Protein AF-A0A8J7ZV24-F1 (afdb_monomer_lite)

Radius of gyration: 22.58 Å; chains: 1; bounding box: 43×28×58 Å

Structure (mmCIF, N/CA/C/O backbone):
data_AF-A0A8J7ZV24-F1
#
_entry.id   AF-A0A8J7ZV24-F1
#
loop_
_atom_site.group_PDB
_atom_site.id
_atom_site.type_symbol
_atom_site.label_atom_id
_atom_site.label_alt_id
_atom_site.label_comp_id
_atom_site.label_asym_id
_atom_site.label_entity_id
_atom_site.label_seq_id
_atom_site.pdbx_PDB_ins_code
_atom_site.Cartn_x
_atom_site.Cartn_y
_atom_site.Cartn_z
_atom_site.occupancy
_atom_site.B_iso_or_equiv
_atom_site.auth_seq_id
_atom_site.auth_comp_id
_atom_site.auth_asym_id
_atom_site.auth_atom_id
_atom_site.pdbx_PDB_model_num
ATOM 1 N N . MET A 1 1 ? -15.971 6.856 2.924 1.00 37.75 1 MET A N 1
ATOM 2 C CA . MET A 1 1 ? -17.255 6.297 3.394 1.00 37.75 1 MET A CA 1
ATOM 3 C C . MET A 1 1 ? -16.961 5.715 4.763 1.00 37.75 1 MET A C 1
ATOM 5 O O . MET A 1 1 ? -16.342 4.669 4.807 1.00 37.75 1 MET A O 1
ATOM 9 N N . THR A 1 2 ? -17.272 6.394 5.866 1.00 51.94 2 THR A N 1
ATOM 10 C CA . THR A 1 2 ? -17.032 5.830 7.206 1.00 51.94 2 THR A CA 1
ATOM 11 C C . THR A 1 2 ? -18.196 4.909 7.559 1.00 51.94 2 THR A C 1
ATOM 13 O O . THR A 1 2 ? -19.187 5.325 8.154 1.00 51.94 2 THR A O 1
ATOM 16 N N . GLY A 1 3 ? -18.118 3.676 7.052 1.00 70.00 3 GLY A N 1
ATOM 17 C CA . GLY A 1 3 ? -19.000 2.587 7.458 1.00 70.00 3 GLY A CA 1
ATOM 18 C C . GLY A 1 3 ? -18.742 2.187 8.910 1.00 70.00 3 GLY A C 1
ATOM 19 O O . GLY A 1 3 ? -17.771 2.631 9.525 1.00 70.00 3 GLY A O 1
ATOM 20 N N . ASP A 1 4 ? -19.628 1.361 9.463 1.00 86.19 4 ASP A N 1
ATOM 21 C CA . ASP A 1 4 ? -19.360 0.699 10.738 1.00 86.19 4 ASP A CA 1
ATOM 22 C C . ASP A 1 4 ? -17.984 0.007 10.700 1.00 86.19 4 ASP A C 1
ATOM 24 O O . ASP A 1 4 ? -17.651 -0.577 9.666 1.00 86.19 4 ASP A O 1
ATOM 28 N N . PRO A 1 5 ? -17.203 0.042 11.799 1.00 91.12 5 PRO A N 1
ATOM 29 C CA . PRO A 1 5 ? -15.928 -0.661 11.869 1.00 91.12 5 PRO A CA 1
ATOM 30 C C . PRO A 1 5 ? -16.124 -2.132 11.509 1.00 91.12 5 PRO A C 1
ATOM 32 O O . PRO A 1 5 ? -16.974 -2.810 12.096 1.00 91.12 5 PRO A O 1
ATOM 35 N N . ALA A 1 6 ? -15.316 -2.626 10.580 1.00 92.62 6 ALA A N 1
ATOM 36 C CA . ALA A 1 6 ? -15.288 -4.018 10.176 1.00 92.62 6 ALA A CA 1
ATOM 37 C C . ALA A 1 6 ? -13.923 -4.643 10.503 1.00 92.62 6 ALA A C 1
ATOM 39 O O . ALA A 1 6 ? -12.889 -3.977 10.423 1.00 92.62 6 ALA A O 1
ATOM 40 N N . PRO A 1 7 ? -13.874 -5.938 10.872 1.00 93.50 7 PRO A N 1
ATOM 41 C CA . PRO A 1 7 ? -12.610 -6.658 10.953 1.00 93.50 7 PRO A CA 1
ATOM 42 C C . PRO A 1 7 ? -11.810 -6.503 9.656 1.00 93.50 7 PRO A C 1
ATOM 44 O O . PRO A 1 7 ? -12.377 -6.625 8.574 1.00 93.50 7 PRO A O 1
ATOM 47 N N . TYR A 1 8 ? -10.497 -6.311 9.788 1.00 91.56 8 TYR A N 1
ATOM 48 C CA . TYR A 1 8 ? -9.549 -5.983 8.712 1.00 91.56 8 TYR A CA 1
ATOM 49 C C . TYR A 1 8 ? -9.541 -4.538 8.200 1.00 91.56 8 TYR A C 1
ATOM 51 O O . TYR A 1 8 ? -8.663 -4.230 7.392 1.00 91.56 8 TYR A O 1
ATOM 59 N N . ASP A 1 9 ? -10.385 -3.639 8.706 1.00 93.31 9 ASP A N 1
ATOM 60 C CA . ASP A 1 9 ? -10.204 -2.205 8.456 1.00 93.31 9 ASP A CA 1
ATOM 61 C C . ASP A 1 9 ? -8.878 -1.723 9.052 1.00 93.31 9 ASP A C 1
ATOM 63 O O . ASP A 1 9 ? -8.426 -2.226 10.090 1.00 93.31 9 ASP A O 1
ATOM 67 N N . HIS A 1 10 ? -8.254 -0.748 8.391 1.00 93.50 10 HIS A N 1
ATOM 68 C CA . HIS A 1 10 ? -6.987 -0.168 8.815 1.00 93.50 10 HIS A CA 1
ATOM 69 C C . HIS A 1 10 ? -7.149 1.320 9.101 1.00 93.50 10 HIS A C 1
ATOM 71 O O . HIS A 1 10 ? -7.763 2.061 8.335 1.00 93.50 10 HIS A O 1
ATOM 77 N N . VAL A 1 11 ? -6.573 1.755 10.216 1.00 93.44 11 VAL A N 1
ATOM 78 C CA . VAL A 1 11 ? -6.599 3.149 10.656 1.00 93.44 11 VAL A CA 1
ATOM 79 C C . VAL A 1 11 ? -5.221 3.598 11.111 1.00 93.44 11 VAL A C 1
ATOM 81 O O . VAL A 1 11 ? -4.398 2.796 11.565 1.00 93.44 11 VAL A O 1
ATOM 84 N N . TRP A 1 12 ? -4.966 4.892 10.981 1.00 92.94 12 TRP A N 1
ATOM 85 C CA . TRP A 1 12 ? -3.744 5.534 11.428 1.00 92.94 12 TRP A CA 1
ATOM 86 C C . TRP A 1 12 ? -3.990 6.254 12.748 1.00 92.94 12 TRP A C 1
ATOM 88 O O . TRP A 1 12 ? -4.974 6.976 12.892 1.00 92.94 12 TRP A O 1
ATOM 98 N N . ALA A 1 13 ? -3.078 6.100 13.703 1.00 92.19 13 ALA A N 1
ATOM 99 C CA . ALA A 1 13 ? -3.073 6.916 14.907 1.00 92.19 13 ALA A CA 1
ATOM 100 C C . ALA A 1 13 ? -1.939 7.941 14.834 1.00 92.19 13 ALA A C 1
ATOM 102 O O . ALA A 1 13 ? -0.771 7.579 14.689 1.00 92.19 13 ALA A O 1
ATOM 103 N N . THR A 1 14 ? -2.303 9.215 14.966 1.00 81.38 14 THR A N 1
ATOM 104 C CA . THR A 1 14 ? -1.408 10.299 15.378 1.00 81.38 14 THR A CA 1
ATOM 105 C C . THR A 1 14 ? -1.962 10.841 16.685 1.00 81.38 14 THR A C 1
ATOM 107 O O . THR A 1 14 ? -3.010 11.485 16.660 1.00 81.38 14 THR A O 1
ATOM 110 N N . ASP A 1 15 ? -1.299 10.568 17.806 1.00 67.38 15 ASP A N 1
ATOM 111 C CA . ASP A 1 15 ? -1.640 11.189 19.098 1.00 67.38 15 ASP A CA 1
ATOM 112 C C . ASP A 1 15 ? -3.041 10.836 19.661 1.00 67.38 15 ASP A C 1
ATOM 114 O O . ASP A 1 15 ? -3.733 11.645 20.281 1.00 67.38 15 ASP A O 1
ATOM 118 N N . ALA A 1 16 ? -3.479 9.594 19.447 1.00 61.62 16 ALA A N 1
ATOM 119 C CA . ALA A 1 16 ? -4.570 9.008 20.226 1.00 61.62 16 ALA A CA 1
ATOM 120 C C . ALA A 1 16 ? -4.004 8.438 21.542 1.00 61.62 16 ALA A C 1
ATOM 122 O O . ALA A 1 16 ? -2.794 8.406 21.747 1.00 61.62 16 ALA A O 1
ATOM 123 N N . ALA A 1 17 ? -4.842 7.910 22.437 1.00 78.12 17 ALA A N 1
ATOM 124 C CA . ALA A 1 17 ? -4.419 7.193 23.655 1.00 78.12 17 ALA A CA 1
ATOM 125 C C . ALA A 1 17 ? -3.505 5.954 23.409 1.00 78.12 17 ALA A C 1
ATOM 127 O O . ALA A 1 17 ? -3.268 5.154 24.316 1.00 78.12 17 ALA A O 1
ATOM 128 N N . ILE A 1 18 ? -3.014 5.776 22.179 1.00 87.06 18 ILE A N 1
ATOM 129 C CA . ILE A 1 18 ? -2.208 4.680 21.660 1.00 87.06 18 ILE A CA 1
ATOM 130 C C . ILE A 1 18 ? -1.029 5.252 20.845 1.00 87.06 18 ILE A C 1
ATOM 132 O O . ILE A 1 18 ? -1.166 6.318 20.248 1.00 87.06 18 ILE A O 1
ATOM 136 N N . PRO A 1 19 ? 0.127 4.565 20.791 1.00 90.62 19 PRO A N 1
ATOM 137 C CA . PRO A 1 19 ? 1.304 5.051 20.068 1.00 90.62 19 PRO A CA 1
ATOM 138 C C . PRO A 1 19 ? 1.058 5.293 18.576 1.00 90.62 19 PRO A C 1
ATOM 140 O O . PRO A 1 19 ? 0.249 4.602 17.958 1.00 90.62 19 PRO A O 1
ATOM 143 N N . ASP A 1 20 ? 1.855 6.166 17.971 1.00 92.12 20 ASP A N 1
ATOM 144 C CA . ASP A 1 20 ? 1.779 6.415 16.533 1.00 92.12 20 ASP A CA 1
ATOM 145 C C . ASP A 1 20 ? 2.032 5.146 15.694 1.00 92.12 20 ASP A C 1
ATOM 147 O O . ASP A 1 20 ? 2.929 4.326 15.978 1.00 92.12 20 ASP A O 1
ATOM 151 N N . GLY A 1 21 ? 1.232 5.004 14.635 1.00 92.94 21 GLY A N 1
ATOM 152 C CA . GLY A 1 21 ? 1.369 3.947 13.636 1.00 92.94 21 GLY A CA 1
ATOM 153 C C . GLY A 1 21 ? 0.051 3.465 13.031 1.00 92.94 21 GLY A C 1
ATOM 154 O O . GLY A 1 21 ? -1.014 4.047 13.249 1.00 92.94 21 GLY A O 1
ATOM 155 N N . THR A 1 22 ? 0.140 2.367 12.277 1.00 93.88 22 THR A N 1
ATOM 156 C CA . THR A 1 22 ? -1.003 1.717 11.617 1.00 93.88 22 THR A CA 1
ATOM 157 C C . THR A 1 22 ? -1.587 0.614 12.487 1.00 93.88 22 THR A C 1
ATOM 159 O O . THR A 1 22 ? -0.861 -0.233 13.025 1.00 93.88 22 THR A O 1
ATOM 162 N N . TYR A 1 23 ? -2.912 0.570 12.551 1.00 94.00 23 TYR A N 1
ATOM 163 C CA . TYR A 1 23 ? -3.678 -0.396 13.319 1.00 94.00 23 TYR A CA 1
ATOM 164 C C . TYR A 1 23 ? -4.699 -1.109 12.445 1.00 94.00 23 TYR A C 1
ATOM 166 O O . TYR A 1 23 ? -5.268 -0.504 11.544 1.00 94.00 23 TYR A O 1
ATOM 174 N N . ARG A 1 24 ? -4.952 -2.384 12.743 1.00 95.06 24 ARG A N 1
ATOM 175 C CA . ARG A 1 24 ? -5.978 -3.203 12.095 1.00 95.06 24 ARG A CA 1
ATOM 176 C C . ARG A 1 24 ? -7.085 -3.552 13.078 1.00 95.06 24 ARG A C 1
ATOM 178 O O . ARG A 1 24 ? -6.789 -4.023 14.176 1.00 95.06 24 ARG A O 1
ATOM 185 N N . VAL A 1 25 ? -8.341 -3.418 12.669 1.00 95.44 25 VAL A N 1
ATOM 186 C CA . VAL A 1 25 ? -9.492 -3.883 13.451 1.00 95.44 25 VAL A CA 1
ATOM 187 C C . VAL A 1 25 ? -9.486 -5.410 13.528 1.00 95.44 25 VAL A C 1
ATOM 189 O O . VAL A 1 25 ? -9.447 -6.106 12.511 1.00 95.44 25 VAL A O 1
ATOM 192 N N . VAL A 1 26 ? -9.528 -5.942 14.748 1.00 95.75 26 VAL A N 1
ATOM 193 C CA . VAL A 1 26 ? -9.574 -7.388 15.033 1.00 95.75 26 VAL A CA 1
ATOM 194 C C . VAL A 1 26 ? -10.816 -7.809 15.822 1.00 95.75 26 VAL A C 1
ATOM 196 O O . VAL A 1 26 ? -11.064 -9.003 15.953 1.00 95.75 26 VAL A O 1
ATOM 199 N N . GLY A 1 27 ? -11.616 -6.857 16.314 1.00 95.81 27 GLY A N 1
ATOM 200 C CA . GLY A 1 27 ? -12.862 -7.125 17.036 1.00 95.81 27 GLY A CA 1
ATOM 201 C C . GLY A 1 27 ? -13.738 -5.878 17.167 1.00 95.81 27 GLY A C 1
ATOM 202 O O . GLY A 1 27 ? -13.217 -4.763 17.175 1.00 95.81 27 GLY A O 1
ATOM 203 N N . VAL A 1 28 ? -15.062 -6.073 17.236 1.00 95.69 28 VAL A N 1
ATOM 204 C CA . VAL A 1 28 ? -16.071 -4.985 17.247 1.00 95.69 28 VAL A CA 1
ATOM 205 C C . VAL A 1 28 ? -17.208 -5.180 18.270 1.00 95.69 28 VAL A C 1
ATOM 207 O O . VAL A 1 28 ? -18.198 -4.442 18.238 1.00 95.69 28 VAL A O 1
ATOM 210 N N . GLU A 1 29 ? -17.095 -6.188 19.144 1.00 89.06 29 GLU A N 1
ATOM 211 C CA . GLU A 1 29 ? -18.149 -6.591 20.091 1.00 89.06 29 GLU A CA 1
ATOM 212 C C . GLU A 1 29 ? -18.269 -5.610 21.272 1.00 89.06 29 GLU A C 1
ATOM 214 O O . GLU A 1 29 ? -19.298 -4.953 21.415 1.00 89.06 29 GLU A O 1
ATOM 219 N N . ASP A 1 30 ? -17.196 -5.422 22.047 1.00 85.94 30 ASP A N 1
ATOM 220 C CA . ASP A 1 30 ? -17.151 -4.551 23.236 1.00 85.94 30 ASP A CA 1
ATOM 221 C C . ASP A 1 30 ? -16.336 -3.269 22.974 1.00 85.94 30 ASP A C 1
ATOM 223 O O . ASP A 1 30 ? -15.365 -2.949 23.663 1.00 85.94 30 ASP A O 1
ATOM 227 N N . GLY A 1 31 ? -16.711 -2.544 21.918 1.00 91.31 31 GLY A N 1
ATOM 228 C CA . GLY A 1 31 ? -15.909 -1.454 21.350 1.00 91.31 31 GLY A CA 1
ATOM 229 C C . GLY A 1 31 ? -15.085 -1.926 20.153 1.00 91.31 31 GLY A C 1
ATOM 230 O O . GLY A 1 31 ? -15.344 -2.993 19.606 1.00 91.31 31 GLY A O 1
ATOM 231 N N . VAL A 1 32 ? -14.124 -1.118 19.703 1.00 95.19 32 VAL A N 1
ATOM 232 C CA . VAL A 1 32 ? -13.272 -1.456 18.553 1.00 95.19 32 VAL A CA 1
ATOM 233 C C . VAL A 1 32 ? -11.897 -1.868 19.054 1.00 95.19 32 VAL A C 1
ATOM 235 O O . VAL A 1 32 ? -11.158 -1.051 19.604 1.00 95.19 32 VAL A O 1
ATOM 238 N N . THR A 1 33 ? -11.547 -3.139 18.863 1.00 96.00 33 THR A N 1
ATOM 239 C CA . THR A 1 33 ? -10.226 -3.668 19.205 1.00 96.00 33 THR A CA 1
ATOM 240 C C . THR A 1 33 ? -9.297 -3.559 18.006 1.00 96.00 33 THR A C 1
ATOM 242 O O . THR A 1 33 ? -9.569 -4.085 16.927 1.00 96.00 33 THR A O 1
ATOM 245 N N . LEU A 1 34 ? -8.170 -2.897 18.228 1.00 94.88 34 LEU A N 1
ATOM 246 C CA . LEU A 1 34 ? -7.147 -2.567 17.256 1.00 94.88 34 LEU A CA 1
ATOM 247 C C . LEU A 1 34 ? -5.863 -3.331 17.566 1.00 94.88 34 LEU A C 1
ATOM 249 O O . LEU A 1 34 ? -5.362 -3.265 18.683 1.00 94.88 34 LEU A O 1
ATOM 253 N N . LEU A 1 35 ? -5.302 -4.014 16.573 1.00 95.00 35 LEU A N 1
ATOM 254 C CA . LEU A 1 35 ? -3.967 -4.607 16.613 1.00 95.00 35 LEU A CA 1
ATOM 255 C C . LEU A 1 35 ? -2.978 -3.667 15.929 1.00 95.00 35 LEU A C 1
ATOM 257 O O . LEU A 1 35 ? -3.206 -3.272 14.787 1.00 95.00 35 LEU A O 1
ATOM 261 N N . ARG A 1 36 ? -1.855 -3.361 16.578 1.00 93.88 36 ARG A N 1
ATOM 262 C CA . ARG A 1 36 ? -0.777 -2.595 15.948 1.00 93.88 36 ARG A CA 1
ATOM 263 C C . ARG A 1 36 ? -0.085 -3.434 14.876 1.00 93.88 36 ARG A C 1
ATOM 265 O O . ARG A 1 36 ? 0.405 -4.527 15.155 1.00 93.88 36 ARG A O 1
ATOM 272 N N . VAL A 1 37 ? -0.040 -2.914 13.653 1.00 94.12 37 VAL A N 1
ATOM 273 C CA . VAL A 1 37 ? 0.536 -3.600 12.483 1.00 94.12 37 VAL A CA 1
ATOM 274 C C . VAL A 1 37 ? 1.619 -2.783 11.786 1.00 94.12 37 VAL A C 1
ATOM 276 O O . VAL A 1 37 ? 2.450 -3.370 11.096 1.00 94.12 37 VAL A O 1
ATOM 279 N N . GLY A 1 38 ? 1.667 -1.465 12.001 1.00 92.00 38 GLY A N 1
ATOM 280 C CA . GLY A 1 38 ? 2.708 -0.575 11.486 1.00 92.00 38 GLY A CA 1
ATOM 281 C C . GLY A 1 38 ? 3.253 0.372 12.557 1.00 92.00 38 GLY A C 1
ATOM 282 O O . GLY A 1 38 ? 2.535 0.748 13.483 1.00 92.00 38 GLY A O 1
ATOM 283 N N . ASP A 1 39 ? 4.525 0.751 12.453 1.00 90.31 39 ASP A N 1
ATOM 284 C CA . ASP A 1 39 ? 5.110 1.833 13.245 1.00 90.31 39 ASP A CA 1
ATOM 285 C C . ASP A 1 39 ? 4.793 3.224 12.673 1.00 90.31 39 ASP A C 1
ATOM 287 O O . ASP A 1 39 ? 4.113 3.356 11.659 1.00 90.31 39 ASP A O 1
ATOM 291 N N . ALA A 1 40 ? 5.298 4.273 13.326 1.00 89.81 40 ALA A N 1
ATOM 292 C CA . ALA A 1 40 ? 5.108 5.663 12.909 1.00 89.81 40 ALA A CA 1
ATOM 293 C C . ALA A 1 40 ? 5.702 5.989 11.523 1.00 89.81 40 AL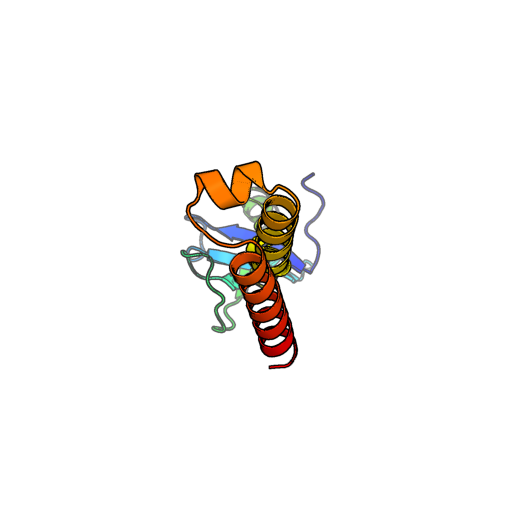A A C 1
ATOM 295 O O . ALA A 1 40 ? 5.373 7.018 10.943 1.00 89.81 40 ALA A O 1
ATOM 296 N N . SER A 1 41 ? 6.573 5.133 10.979 1.00 85.38 41 SER A N 1
ATOM 297 C CA . SER A 1 41 ? 7.090 5.250 9.608 1.00 85.38 41 SER A CA 1
ATOM 298 C C . SER A 1 41 ? 6.266 4.438 8.599 1.00 85.38 41 SER A C 1
ATOM 300 O O . SER A 1 41 ? 6.655 4.342 7.438 1.00 85.38 41 SER A O 1
ATOM 302 N N . GLY A 1 42 ? 5.164 3.813 9.031 1.00 81.00 42 GLY A N 1
ATOM 303 C CA . GLY A 1 42 ? 4.353 2.911 8.213 1.00 81.00 42 GLY A CA 1
ATOM 304 C C . GLY A 1 42 ? 5.002 1.544 7.985 1.00 81.00 42 GLY A C 1
ATOM 305 O O . GLY A 1 42 ? 4.532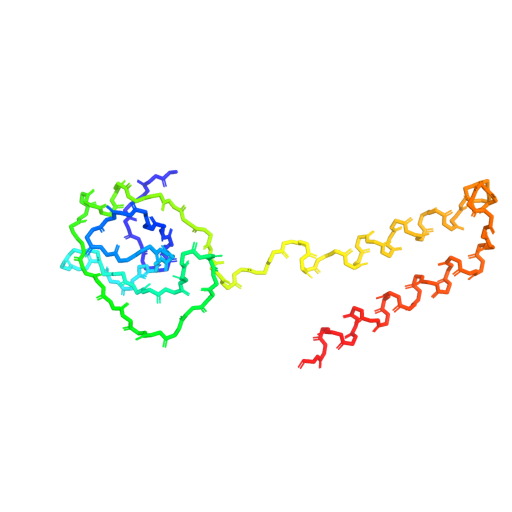 0.763 7.160 1.00 81.00 42 GLY A O 1
ATOM 306 N N . LYS A 1 43 ? 6.092 1.221 8.694 1.00 83.06 43 LYS A N 1
ATOM 307 C CA . LYS A 1 43 ? 6.774 -0.065 8.539 1.00 83.06 43 LYS A CA 1
ATOM 308 C C . LYS A 1 43 ? 6.093 -1.126 9.392 1.00 83.06 43 LYS A C 1
ATOM 310 O O . LYS A 1 43 ? 5.775 -0.887 10.553 1.00 83.06 43 LYS A O 1
ATOM 315 N N . ARG A 1 44 ? 5.938 -2.330 8.835 1.00 88.50 44 ARG A N 1
ATOM 316 C CA . ARG A 1 44 ? 5.342 -3.479 9.526 1.00 88.50 44 ARG A CA 1
ATOM 317 C C . ARG A 1 44 ? 6.016 -3.768 10.873 1.00 88.50 44 ARG A C 1
ATOM 319 O O . ARG A 1 44 ? 7.245 -3.843 10.957 1.00 88.50 44 ARG A O 1
ATOM 326 N N . VAL A 1 45 ? 5.199 -4.007 11.899 1.00 89.12 45 VAL A N 1
ATOM 327 C CA . VAL A 1 45 ? 5.631 -4.434 13.238 1.00 89.12 45 VAL A CA 1
ATOM 328 C C . VAL A 1 45 ? 4.899 -5.694 13.696 1.00 89.12 45 VAL A C 1
ATOM 330 O O . VAL A 1 45 ? 3.768 -5.963 13.303 1.00 89.12 45 VAL A O 1
ATOM 333 N N . HIS A 1 46 ? 5.568 -6.470 14.548 1.00 88.19 46 HIS A N 1
ATOM 334 C CA . HIS A 1 46 ? 5.088 -7.745 15.086 1.00 88.19 46 HIS A CA 1
ATOM 335 C C . HIS A 1 46 ? 5.149 -7.761 16.617 1.00 88.19 46 HIS A C 1
ATOM 337 O O . HIS A 1 46 ? 5.679 -8.692 17.215 1.00 88.19 46 HIS A O 1
ATOM 343 N N . ASP A 1 47 ? 4.671 -6.701 17.267 1.00 89.06 47 ASP A N 1
ATOM 344 C CA . ASP A 1 47 ? 4.715 -6.596 18.732 1.00 89.06 47 ASP A CA 1
ATOM 345 C C . ASP A 1 47 ? 3.481 -7.198 19.428 1.00 89.06 47 ASP A C 1
ATOM 347 O O . ASP A 1 47 ? 3.495 -7.380 20.644 1.00 89.06 47 ASP A O 1
ATOM 351 N N . GLY A 1 48 ? 2.432 -7.529 18.665 1.00 90.62 48 GLY A N 1
ATOM 352 C CA . GLY A 1 48 ? 1.210 -8.150 19.177 1.00 90.62 48 GLY A CA 1
ATOM 353 C C . GLY A 1 48 ? 0.375 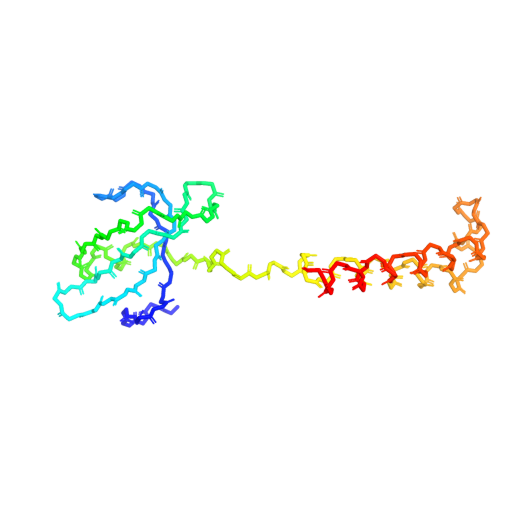-7.237 20.077 1.00 90.62 48 GLY A C 1
ATOM 354 O O . GLY A 1 48 ? -0.494 -7.729 20.795 1.00 90.62 48 GLY A O 1
ATOM 355 N N . ARG A 1 49 ? 0.634 -5.924 20.085 1.00 93.06 49 ARG A N 1
ATOM 356 C CA . ARG A 1 49 ? -0.069 -4.996 20.974 1.00 93.06 49 ARG A CA 1
ATOM 357 C C . ARG A 1 49 ? -1.479 -4.729 20.475 1.00 93.06 49 ARG A C 1
ATOM 359 O O . ARG A 1 49 ? -1.669 -4.335 19.324 1.00 93.06 49 ARG A O 1
ATOM 366 N N . VAL A 1 50 ? -2.445 -4.900 21.372 1.00 94.94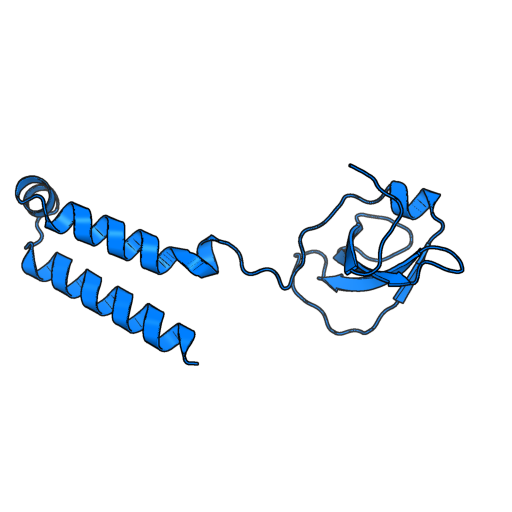 50 VAL A N 1
ATOM 367 C CA . VAL A 1 50 ? -3.854 -4.602 21.122 1.00 94.94 50 VAL A CA 1
ATOM 368 C C . VAL A 1 50 ? -4.341 -3.466 22.008 1.00 94.94 50 VAL A C 1
ATOM 370 O O . VAL A 1 50 ? -3.920 -3.339 23.157 1.00 94.94 50 VAL A O 1
ATOM 373 N N . PHE A 1 51 ? -5.242 -2.657 21.470 1.00 94.06 51 PHE A N 1
ATOM 374 C CA . PHE A 1 51 ? -5.870 -1.537 22.155 1.00 94.06 51 PHE A CA 1
ATOM 375 C C . PHE A 1 51 ? -7.366 -1.566 21.877 1.00 94.06 51 PHE A C 1
ATOM 377 O O . PHE A 1 51 ? -7.772 -1.869 20.760 1.00 94.06 51 PHE A O 1
ATOM 384 N N . THR A 1 52 ? -8.186 -1.243 22.870 1.00 94.44 52 THR A N 1
ATOM 385 C CA . THR A 1 52 ? -9.638 -1.152 22.691 1.00 94.44 52 THR A CA 1
ATOM 386 C C . THR A 1 52 ? -10.053 0.300 22.823 1.00 94.44 52 THR A C 1
ATOM 388 O O . THR A 1 52 ? -9.741 0.938 23.826 1.00 94.44 52 THR A O 1
ATOM 391 N N . LEU A 1 53 ? -10.744 0.803 21.807 1.00 92.69 53 LEU A N 1
ATOM 392 C CA . LEU A 1 53 ? -11.276 2.157 21.756 1.00 92.69 53 LEU A CA 1
ATOM 393 C C . LEU A 1 53 ? -12.802 2.127 21.743 1.00 92.69 53 LEU A C 1
ATOM 395 O O . LEU A 1 53 ? -13.431 1.166 21.286 1.00 92.69 53 LEU A O 1
ATOM 399 N N . SER A 1 54 ? -13.417 3.215 22.194 1.00 93.25 54 SER A N 1
ATOM 400 C CA . SER A 1 54 ? -14.825 3.458 21.905 1.00 93.25 54 SER A CA 1
ATOM 401 C C . SER A 1 54 ? -15.037 3.661 20.398 1.00 93.25 54 SER A C 1
ATOM 403 O O . SER A 1 54 ? -14.136 4.061 19.658 1.00 93.25 54 SER A O 1
ATOM 405 N N . ARG A 1 55 ? -16.268 3.438 19.923 1.00 91.31 55 ARG A N 1
ATOM 406 C CA . ARG A 1 55 ? -16.627 3.700 18.516 1.00 91.31 55 ARG A CA 1
ATOM 407 C C . ARG A 1 55 ? -16.424 5.166 18.120 1.00 91.31 55 ARG A C 1
ATOM 409 O O . ARG A 1 55 ? -16.100 5.439 16.971 1.00 91.31 55 ARG A O 1
ATOM 416 N N . ALA A 1 56 ? -16.594 6.093 19.065 1.00 90.75 56 ALA A N 1
ATOM 417 C CA . ALA A 1 56 ? -16.384 7.520 18.834 1.00 90.75 56 ALA A CA 1
ATOM 418 C C . ALA A 1 56 ? -14.899 7.857 18.632 1.00 90.75 56 ALA A C 1
ATOM 420 O O . ALA A 1 56 ? -14.567 8.607 17.720 1.00 90.75 56 ALA A O 1
ATOM 421 N N . GLU A 1 57 ? -14.010 7.271 19.440 1.00 91.75 57 GLU A N 1
ATOM 422 C CA . GLU A 1 57 ? -12.560 7.427 19.276 1.00 91.75 57 GLU A CA 1
ATOM 423 C C . GLU A 1 57 ? -12.075 6.796 17.968 1.00 91.75 57 GLU A C 1
ATOM 425 O O . GLU A 1 57 ? -11.305 7.422 17.248 1.00 91.75 57 GLU A O 1
ATOM 430 N N . TYR A 1 58 ? -12.572 5.604 17.616 1.00 92.12 58 TYR A N 1
ATOM 431 C CA . TYR A 1 58 ? -12.260 4.969 16.332 1.00 92.12 58 TYR A CA 1
ATOM 432 C C . TYR A 1 58 ? -12.679 5.835 15.140 1.00 92.12 58 TYR A C 1
ATOM 434 O O . TYR A 1 58 ? -11.899 6.023 14.215 1.00 92.12 58 TYR A O 1
ATOM 442 N N . ALA A 1 59 ? -13.888 6.402 15.174 1.00 91.25 59 ALA A N 1
ATOM 443 C CA . ALA A 1 59 ? -14.401 7.234 14.086 1.00 91.25 59 ALA A CA 1
ATOM 444 C C . ALA A 1 59 ? -13.598 8.531 13.870 1.00 91.25 59 ALA A C 1
ATOM 446 O O . ALA A 1 59 ? -13.727 9.155 12.817 1.00 91.25 59 ALA A O 1
ATOM 447 N N . ALA A 1 60 ? -12.791 8.945 14.852 1.00 90.94 60 ALA A N 1
ATOM 448 C CA . ALA A 1 60 ? -11.883 10.081 14.731 1.00 90.94 60 ALA A CA 1
ATOM 449 C C . ALA A 1 60 ? -10.534 9.712 14.089 1.00 90.94 60 ALA A C 1
ATOM 451 O O . ALA A 1 60 ? -9.778 10.614 13.724 1.00 90.94 60 ALA A O 1
ATOM 452 N N . LEU A 1 61 ? -10.218 8.419 13.953 1.00 91.31 61 LEU A N 1
ATOM 453 C CA . LEU A 1 61 ? -8.971 7.975 13.344 1.00 91.31 61 LEU A CA 1
ATOM 454 C C . LEU A 1 61 ? -9.068 8.030 11.812 1.00 91.31 61 LEU A C 1
ATOM 456 O O . LEU A 1 61 ? -10.047 7.548 11.236 1.00 91.31 61 LEU A O 1
ATOM 460 N N . PRO A 1 62 ? -8.051 8.584 11.130 1.00 91.50 62 PRO A N 1
ATOM 461 C CA . PRO A 1 62 ? -7.932 8.479 9.683 1.00 91.50 62 PRO A CA 1
ATOM 462 C C . PRO A 1 62 ? -7.853 7.020 9.221 1.00 91.50 62 PRO A C 1
ATOM 464 O O . PRO A 1 62 ? -7.199 6.196 9.859 1.00 91.50 62 PRO A O 1
ATOM 467 N N . GLU A 1 63 ? -8.462 6.721 8.076 1.00 91.12 63 GLU A N 1
ATOM 468 C CA . GLU A 1 63 ? -8.253 5.458 7.362 1.00 91.12 63 GLU A CA 1
ATOM 469 C C . GLU A 1 63 ? -6.784 5.344 6.924 1.00 91.12 63 GLU A C 1
ATOM 471 O O . GLU A 1 63 ? -6.144 6.347 6.594 1.00 91.12 63 GLU A O 1
ATOM 476 N N . ALA A 1 64 ? -6.240 4.130 6.955 1.00 89.81 64 ALA A N 1
ATOM 477 C CA . ALA A 1 64 ? -4.861 3.852 6.578 1.00 89.81 64 ALA A CA 1
ATOM 478 C C . ALA A 1 64 ? -4.786 2.743 5.535 1.00 89.81 64 ALA A C 1
ATOM 480 O O . ALA A 1 64 ? -5.586 1.812 5.550 1.00 89.81 64 ALA A O 1
ATOM 481 N N . ASP A 1 65 ? -3.763 2.804 4.688 1.00 84.00 65 ASP A N 1
ATOM 482 C CA . ASP A 1 65 ? -3.447 1.706 3.782 1.00 84.00 65 ASP A CA 1
ATOM 483 C C . ASP A 1 65 ? -2.985 0.472 4.571 1.00 84.00 65 ASP A C 1
ATOM 485 O O . ASP A 1 65 ? -2.362 0.566 5.639 1.00 84.00 65 ASP A O 1
ATOM 489 N N . ASN A 1 66 ? -3.254 -0.711 4.021 1.00 80.88 66 ASN A N 1
ATOM 490 C CA . ASN A 1 66 ? -2.747 -1.951 4.585 1.00 80.88 66 ASN A CA 1
ATOM 491 C C . ASN A 1 66 ? -1.212 -1.994 4.422 1.00 80.88 66 ASN A C 1
ATOM 493 O O . ASN A 1 66 ? -0.724 -1.956 3.293 1.00 80.88 66 ASN A O 1
ATOM 497 N N . PRO A 1 67 ? -0.417 -2.152 5.497 1.00 73.25 67 PRO A N 1
ATOM 498 C CA . PRO A 1 67 ? 1.040 -2.236 5.376 1.00 73.25 67 PRO A CA 1
ATOM 499 C C . PRO A 1 67 ? 1.519 -3.484 4.611 1.00 73.25 67 PRO A C 1
ATOM 501 O O . PRO A 1 67 ? 2.680 -3.541 4.201 1.00 73.25 67 PRO A O 1
ATOM 504 N N . ASP A 1 68 ? 0.646 -4.480 4.417 1.00 71.25 68 ASP A N 1
ATOM 505 C CA . ASP A 1 68 ? 0.904 -5.658 3.583 1.00 71.25 68 ASP A CA 1
ATOM 506 C C . ASP A 1 68 ? 0.513 -5.465 2.115 1.00 71.25 68 ASP A C 1
ATOM 508 O O . ASP A 1 68 ? 0.865 -6.307 1.282 1.00 71.25 68 ASP A O 1
ATOM 512 N N . GLU A 1 69 ? -0.191 -4.385 1.765 1.00 77.62 69 GLU A N 1
ATOM 513 C CA . GLU A 1 69 ? -0.460 -4.104 0.362 1.00 77.62 69 GLU A CA 1
ATOM 514 C C . GLU A 1 69 ? 0.843 -3.799 -0.371 1.00 77.62 69 GLU A C 1
ATOM 516 O O . GLU A 1 69 ? 1.679 -2.977 0.014 1.00 77.62 69 GLU A O 1
ATOM 521 N N . GLU A 1 70 ? 1.041 -4.519 -1.466 1.00 74.94 70 GLU A N 1
ATOM 522 C CA . GLU A 1 70 ? 2.144 -4.243 -2.354 1.00 74.94 70 GLU A CA 1
ATOM 523 C C . GLU A 1 70 ? 1.888 -2.935 -3.101 1.00 74.94 70 GLU A C 1
ATOM 525 O O . GLU A 1 70 ? 0.922 -2.825 -3.858 1.00 74.94 70 GLU A O 1
ATOM 530 N N . SER A 1 71 ? 2.780 -1.954 -2.932 1.00 78.31 71 SER A N 1
ATOM 531 C CA . SER A 1 71 ? 2.680 -0.710 -3.692 1.00 78.31 71 SER A CA 1
ATOM 532 C C . SER A 1 71 ? 2.723 -0.998 -5.196 1.00 78.31 71 SER A C 1
ATOM 534 O O . SER A 1 71 ? 3.486 -1.845 -5.669 1.00 78.31 71 SER A O 1
ATOM 536 N N . ALA A 1 72 ? 1.929 -0.264 -5.980 1.00 80.94 72 ALA A N 1
ATOM 537 C CA . ALA A 1 72 ? 1.882 -0.444 -7.433 1.00 80.94 72 ALA A CA 1
ATOM 538 C C . ALA A 1 72 ? 3.268 -0.286 -8.086 1.00 80.94 72 ALA A C 1
ATOM 540 O O . ALA A 1 72 ? 3.585 -0.992 -9.042 1.00 80.94 72 ALA A O 1
ATOM 541 N N . LEU A 1 73 ? 4.115 0.591 -7.534 1.00 82.44 73 LEU A N 1
ATOM 542 C CA . LEU A 1 73 ? 5.509 0.748 -7.950 1.00 82.44 73 LEU A CA 1
ATOM 543 C C . LEU A 1 73 ? 6.333 -0.516 -7.702 1.00 82.44 73 LEU A C 1
ATOM 545 O O . LEU A 1 73 ? 7.087 -0.914 -8.585 1.00 82.44 73 LEU A O 1
ATOM 549 N N . ARG A 1 74 ? 6.181 -1.166 -6.541 1.00 80.25 74 ARG A N 1
ATOM 550 C CA . ARG A 1 74 ? 6.878 -2.425 -6.254 1.00 80.25 74 ARG A CA 1
ATOM 551 C C . ARG A 1 74 ? 6.387 -3.547 -7.170 1.00 80.25 74 ARG A C 1
ATOM 553 O O . ARG A 1 74 ? 7.201 -4.290 -7.698 1.00 80.25 74 ARG A O 1
ATOM 560 N N . ARG A 1 75 ? 5.078 -3.602 -7.435 1.00 84.94 75 ARG A N 1
ATOM 561 C CA . ARG A 1 75 ? 4.462 -4.634 -8.284 1.00 84.94 75 ARG A CA 1
ATOM 562 C C . ARG A 1 75 ? 4.776 -4.502 -9.776 1.00 84.94 75 ARG A C 1
ATOM 564 O O . ARG A 1 75 ? 4.879 -5.507 -10.476 1.00 84.94 75 ARG A O 1
ATOM 571 N N . TRP A 1 76 ? 4.833 -3.271 -10.283 1.00 89.19 76 TRP A N 1
ATOM 572 C CA . TRP A 1 76 ? 4.827 -2.997 -11.726 1.00 89.19 76 TRP A CA 1
ATOM 573 C C . TRP A 1 76 ? 5.961 -2.095 -12.209 1.00 89.19 76 TRP A C 1
ATOM 575 O O . TRP A 1 76 ? 6.098 -1.908 -13.416 1.00 89.19 76 TRP A O 1
ATOM 585 N N . GLY A 1 77 ? 6.786 -1.543 -11.317 1.00 91.31 77 GLY A N 1
ATOM 586 C CA . GLY A 1 77 ? 7.806 -0.554 -11.673 1.00 91.31 77 GLY A CA 1
ATOM 587 C C . GLY A 1 77 ? 8.813 -1.067 -12.702 1.00 91.31 77 GLY A C 1
ATOM 588 O O . GLY A 1 77 ? 9.069 -0.389 -13.697 1.00 91.31 77 GLY A O 1
ATOM 589 N N . LEU A 1 78 ? 9.327 -2.289 -12.519 1.00 91.69 78 LEU A N 1
ATOM 590 C CA . LEU A 1 78 ? 10.262 -2.906 -13.467 1.00 91.69 78 LEU A CA 1
ATOM 591 C C . LEU A 1 78 ? 9.612 -3.195 -14.823 1.00 91.69 78 LEU A C 1
ATOM 593 O O . LEU A 1 78 ? 10.213 -2.917 -15.859 1.00 91.69 78 LEU A O 1
ATOM 597 N N . VAL A 1 79 ? 8.371 -3.685 -14.830 1.00 92.31 79 VAL A N 1
ATOM 598 C CA . VAL A 1 79 ? 7.616 -3.946 -16.065 1.00 92.31 79 VAL A CA 1
ATOM 599 C C . VAL A 1 79 ? 7.354 -2.648 -16.833 1.00 92.31 79 VAL A C 1
ATOM 601 O O . VAL A 1 79 ? 7.583 -2.590 -18.040 1.00 92.31 79 VAL A O 1
ATOM 604 N N . ALA A 1 80 ? 6.922 -1.590 -16.142 1.00 93.94 80 ALA A N 1
ATOM 605 C CA . ALA A 1 80 ? 6.684 -0.281 -16.744 1.00 93.94 80 ALA A CA 1
ATOM 606 C C . ALA A 1 80 ? 7.976 0.319 -17.323 1.00 93.94 80 ALA A C 1
ATOM 608 O O . ALA A 1 80 ? 7.970 0.832 -18.443 1.00 93.94 80 ALA A O 1
ATOM 609 N N . LEU A 1 81 ? 9.095 0.194 -16.601 1.00 94.88 81 LEU A N 1
ATOM 610 C CA . LEU A 1 81 ? 10.407 0.621 -17.083 1.00 94.88 81 LEU A CA 1
ATOM 611 C C . LEU A 1 81 ? 10.837 -0.172 -18.323 1.00 94.88 81 LEU A C 1
ATOM 613 O O . LEU A 1 81 ? 11.253 0.424 -19.315 1.00 94.88 81 LEU A O 1
ATOM 617 N N . ALA A 1 82 ? 10.701 -1.500 -18.303 1.00 93.06 82 ALA A N 1
ATOM 618 C CA . ALA A 1 82 ? 11.058 -2.345 -19.439 1.00 93.06 82 ALA A CA 1
ATOM 619 C C . ALA A 1 82 ? 10.211 -2.010 -20.677 1.00 93.06 82 ALA A C 1
ATOM 621 O O . ALA A 1 82 ? 10.750 -1.906 -21.778 1.00 93.06 82 ALA A O 1
ATOM 622 N N . ALA A 1 83 ? 8.909 -1.764 -20.500 1.00 95.56 83 ALA A N 1
ATOM 623 C CA . ALA A 1 83 ? 8.018 -1.332 -21.572 1.00 95.56 83 ALA A CA 1
ATOM 624 C C . ALA A 1 83 ? 8.425 0.033 -22.151 1.00 95.56 83 ALA A C 1
ATOM 626 O O . ALA A 1 83 ? 8.472 0.189 -23.370 1.00 95.56 83 ALA A O 1
ATOM 627 N N . ALA A 1 84 ? 8.777 1.004 -21.303 1.00 95.25 84 ALA A N 1
ATOM 628 C CA . ALA A 1 84 ? 9.247 2.313 -21.753 1.00 95.25 84 ALA A CA 1
ATOM 629 C C . ALA A 1 84 ? 10.546 2.204 -22.572 1.00 95.25 84 ALA A C 1
ATOM 631 O O . ALA A 1 84 ? 10.625 2.748 -23.673 1.00 95.25 84 ALA A O 1
ATOM 632 N N . VAL A 1 85 ? 11.536 1.444 -22.088 1.00 94.00 85 VAL A N 1
ATOM 633 C CA . VAL A 1 85 ? 12.795 1.204 -22.820 1.00 94.00 85 VAL A CA 1
ATOM 634 C C . VAL A 1 85 ? 12.532 0.467 -24.134 1.00 94.00 85 VAL A C 1
ATOM 636 O O . VAL A 1 85 ? 13.119 0.806 -25.163 1.00 94.00 85 VAL A O 1
ATOM 639 N N . PHE A 1 86 ? 11.618 -0.507 -24.133 1.00 93.88 86 PHE A N 1
ATOM 640 C CA . PHE A 1 86 ? 11.228 -1.218 -25.344 1.00 93.88 86 PHE A CA 1
ATOM 641 C C . PHE A 1 86 ? 10.618 -0.271 -26.380 1.00 93.88 86 PHE A C 1
ATOM 643 O O . PHE A 1 86 ? 11.059 -0.289 -27.526 1.00 93.88 86 PHE A O 1
ATOM 650 N N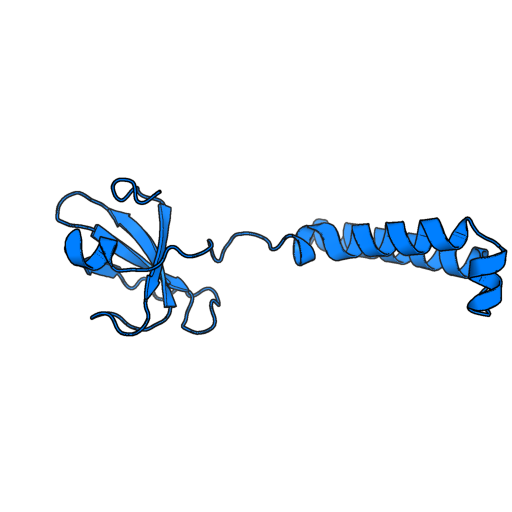 . LEU A 1 87 ? 9.682 0.598 -25.985 1.00 92.75 87 LEU A N 1
ATOM 651 C CA . LEU A 1 87 ? 9.075 1.593 -26.877 1.00 92.75 87 LEU A CA 1
ATOM 652 C C . LEU A 1 87 ? 10.120 2.550 -27.467 1.00 92.75 87 LEU A C 1
ATOM 654 O O . LEU A 1 87 ? 10.095 2.800 -28.671 1.00 92.75 87 LEU A O 1
ATOM 658 N N . VAL A 1 88 ? 11.078 3.020 -26.660 1.00 90.75 88 VAL A N 1
ATOM 659 C CA . VAL A 1 88 ? 12.210 3.830 -27.152 1.00 90.75 88 VAL A CA 1
ATOM 660 C C . VAL A 1 88 ? 13.035 3.044 -28.174 1.00 90.75 88 VAL A C 1
ATOM 662 O O . VAL A 1 88 ? 13.387 3.581 -29.220 1.00 90.75 88 VAL A O 1
ATOM 665 N N . SER A 1 89 ? 13.280 1.752 -27.935 1.00 89.44 89 SER A N 1
ATOM 666 C CA . SER A 1 89 ? 14.043 0.893 -28.853 1.00 89.44 89 SER A CA 1
ATOM 667 C C . SER A 1 89 ? 13.375 0.659 -30.216 1.00 89.44 89 SER A C 1
ATOM 669 O O . SER A 1 89 ? 14.044 0.207 -31.150 1.00 89.44 89 SER A O 1
ATOM 671 N N . LEU A 1 90 ? 12.072 0.942 -30.347 1.00 91.69 90 LEU A N 1
ATOM 672 C CA . LEU A 1 90 ? 11.354 0.870 -31.623 1.00 91.69 90 LEU A CA 1
ATOM 673 C C . LEU A 1 90 ? 11.615 2.096 -32.509 1.00 91.69 90 LEU A C 1
ATOM 675 O O . LEU A 1 90 ? 11.380 2.020 -33.713 1.00 91.69 90 LEU A O 1
ATOM 679 N N . SER A 1 91 ? 12.112 3.198 -31.937 1.00 92.81 91 SER A N 1
ATOM 680 C CA . SER A 1 91 ? 12.425 4.434 -32.654 1.00 92.81 91 SER A CA 1
ATOM 681 C C . SER A 1 91 ? 13.939 4.565 -32.875 1.00 92.81 91 SER A C 1
ATOM 683 O O . SER A 1 91 ? 14.688 4.706 -31.906 1.00 92.81 91 SER A O 1
ATOM 685 N N . PRO A 1 92 ? 14.426 4.511 -34.129 1.00 89.12 92 PRO A N 1
ATOM 686 C CA . PRO A 1 92 ? 15.830 4.774 -34.449 1.00 89.12 92 PRO A CA 1
ATOM 687 C C . PRO A 1 92 ? 16.270 6.167 -33.993 1.00 89.12 92 PRO A C 1
ATOM 689 O O . PRO A 1 92 ? 17.271 6.286 -33.297 1.00 89.12 92 PRO A O 1
ATOM 692 N N . ASP A 1 93 ? 15.455 7.188 -34.270 1.00 92.81 93 ASP A N 1
ATOM 693 C CA . ASP A 1 93 ? 15.760 8.580 -33.926 1.00 92.81 93 ASP A CA 1
ATOM 694 C C . ASP A 1 93 ? 15.924 8.777 -32.414 1.00 92.81 93 ASP A C 1
ATOM 696 O O . ASP A 1 93 ? 16.791 9.522 -31.960 1.00 92.81 93 ASP A O 1
ATOM 700 N N . ALA A 1 94 ? 15.106 8.086 -31.612 1.00 88.12 94 ALA A N 1
ATOM 701 C CA . ALA A 1 94 ? 15.203 8.157 -30.158 1.00 88.12 94 ALA A CA 1
ATOM 702 C C . ALA A 1 94 ? 16.458 7.447 -29.629 1.00 88.12 94 ALA A C 1
ATOM 704 O O . ALA A 1 94 ? 17.090 7.936 -28.695 1.00 88.12 94 ALA A O 1
ATOM 705 N N . ALA A 1 95 ? 16.833 6.310 -30.221 1.00 87.75 95 ALA A N 1
ATOM 706 C CA . ALA A 1 95 ? 18.058 5.600 -29.865 1.00 87.75 95 ALA A CA 1
ATOM 707 C C . ALA A 1 95 ? 19.307 6.436 -30.209 1.00 87.75 95 ALA A C 1
ATOM 709 O O . ALA A 1 95 ? 20.203 6.587 -29.374 1.00 87.75 95 ALA A O 1
ATOM 710 N N . ASP A 1 96 ? 19.311 7.063 -31.387 1.00 90.31 96 ASP A N 1
ATOM 711 C CA . ASP A 1 96 ? 20.394 7.931 -31.851 1.00 90.31 96 ASP A CA 1
ATOM 712 C C . ASP A 1 96 ? 20.509 9.207 -31.008 1.00 90.31 96 ASP A C 1
ATOM 714 O O . ASP A 1 96 ? 21.615 9.593 -30.629 1.00 90.31 96 ASP A O 1
ATOM 718 N N . ALA A 1 97 ? 19.384 9.820 -30.624 1.00 92.19 97 ALA A N 1
ATOM 719 C CA . ALA A 1 97 ? 19.367 10.971 -29.718 1.00 92.19 97 ALA A CA 1
ATOM 720 C C . ALA A 1 97 ? 19.976 10.655 -28.340 1.00 92.19 97 ALA A C 1
ATOM 722 O O . ALA A 1 97 ? 20.542 11.536 -27.693 1.00 92.19 97 ALA A O 1
ATOM 723 N N . LEU A 1 98 ? 19.881 9.398 -27.896 1.00 88.88 98 LEU A N 1
ATOM 724 C CA . LEU A 1 98 ? 20.501 8.914 -26.662 1.00 88.88 98 LEU A CA 1
ATOM 725 C C . LEU A 1 98 ? 21.967 8.486 -26.859 1.00 88.88 98 LEU A C 1
ATOM 727 O O . LEU A 1 98 ? 22.656 8.229 -25.874 1.00 88.88 98 LEU A O 1
ATOM 731 N N . GLY A 1 99 ? 22.455 8.400 -28.102 1.00 92.38 99 GLY A N 1
ATOM 732 C CA . GLY A 1 99 ? 23.791 7.896 -28.425 1.00 92.38 99 GLY A CA 1
ATOM 733 C C . GLY A 1 99 ? 23.960 6.398 -28.150 1.00 92.38 99 GLY A C 1
ATOM 734 O O . GLY A 1 99 ? 25.077 5.937 -27.908 1.00 92.38 99 GLY A O 1
ATOM 735 N N . VAL A 1 100 ? 22.864 5.632 -28.146 1.00 92.00 100 VAL A N 1
ATOM 736 C CA . VAL A 1 100 ? 22.850 4.204 -27.794 1.00 92.00 100 VAL A CA 1
ATOM 737 C C . VAL A 1 100 ? 22.296 3.387 -28.957 1.00 92.00 100 VAL A C 1
ATOM 739 O O . VAL A 1 100 ? 21.311 3.759 -29.581 1.00 92.00 100 VAL A O 1
ATOM 742 N N . SER A 1 101 ? 22.881 2.218 -29.233 1.00 92.25 101 SER A N 1
ATOM 743 C CA . SER A 1 101 ? 22.339 1.330 -30.270 1.00 92.25 101 SER A CA 1
ATOM 744 C C . SER A 1 101 ? 20.999 0.705 -29.856 1.00 92.25 101 SER A C 1
ATOM 746 O O . SER A 1 101 ? 20.793 0.333 -28.697 1.00 92.25 101 SER A O 1
ATOM 748 N N . GLN A 1 102 ? 20.106 0.482 -30.824 1.00 89.25 102 GLN A N 1
ATOM 749 C CA . GLN A 1 102 ? 18.836 -0.219 -30.587 1.00 89.25 102 GLN A CA 1
ATOM 750 C C . GLN A 1 102 ? 19.037 -1.618 -29.989 1.00 89.25 102 GLN A C 1
ATOM 752 O O . GLN A 1 102 ? 18.282 -2.038 -29.113 1.00 89.25 102 GLN A O 1
ATOM 757 N N . SER A 1 103 ? 20.072 -2.338 -30.430 1.00 90.50 103 SER A N 1
ATOM 758 C CA . SER A 1 103 ? 20.425 -3.655 -29.892 1.00 90.50 103 SER A CA 1
ATOM 759 C C . SER A 1 103 ? 20.790 -3.581 -28.410 1.00 90.50 103 SER A C 1
ATOM 761 O O . SER A 1 103 ? 20.379 -4.442 -27.636 1.00 90.50 103 SER A O 1
ATOM 763 N N . ALA A 1 104 ? 21.509 -2.534 -27.991 1.00 90.38 104 ALA A N 1
ATOM 764 C CA . ALA A 1 104 ? 21.822 -2.322 -26.583 1.00 90.38 104 ALA A CA 1
ATOM 765 C C . ALA A 1 104 ? 20.555 -2.038 -25.760 1.00 90.38 104 ALA A C 1
ATOM 767 O O . ALA A 1 104 ? 20.373 -2.658 -24.715 1.00 90.38 104 ALA A O 1
ATOM 768 N N . LEU A 1 105 ? 19.637 -1.197 -26.254 1.00 90.62 105 LEU A N 1
ATOM 769 C CA . LEU A 1 105 ? 18.351 -0.951 -25.585 1.00 90.62 105 LEU A CA 1
ATOM 770 C C . LEU A 1 105 ? 17.516 -2.234 -25.447 1.00 90.62 105 LEU A C 1
ATOM 772 O O . LEU A 1 105 ? 16.969 -2.505 -24.382 1.00 90.62 105 LEU A O 1
ATOM 776 N N . ARG A 1 106 ? 17.465 -3.074 -26.487 1.00 91.38 106 ARG A N 1
ATOM 777 C CA . ARG A 1 106 ? 16.758 -4.366 -26.435 1.00 91.38 106 ARG A CA 1
ATOM 778 C C . ARG A 1 106 ? 17.380 -5.328 -25.426 1.00 91.38 106 ARG A C 1
ATOM 780 O O . ARG A 1 106 ? 16.649 -5.980 -24.686 1.00 91.38 106 ARG A O 1
ATOM 787 N N . ASN A 1 107 ? 18.709 -5.383 -25.348 1.00 93.44 107 ASN A N 1
ATOM 788 C CA . ASN A 1 107 ? 19.394 -6.194 -24.341 1.00 93.44 107 ASN A CA 1
ATOM 789 C C . ASN A 1 107 ? 19.063 -5.721 -22.918 1.00 93.44 107 ASN A C 1
ATOM 791 O O . ASN A 1 107 ? 18.843 -6.554 -22.042 1.00 93.44 107 ASN A O 1
ATOM 795 N N . VAL A 1 108 ? 18.953 -4.406 -22.692 1.00 93.38 108 VAL A N 1
ATOM 796 C CA . VAL A 1 108 ? 18.505 -3.853 -21.403 1.00 93.38 108 VAL A CA 1
ATOM 797 C C . VAL A 1 108 ? 17.092 -4.329 -21.057 1.00 93.38 108 VAL A C 1
ATOM 799 O O . VAL A 1 108 ? 16.868 -4.760 -19.929 1.00 93.38 108 VAL A O 1
ATOM 802 N N . VAL A 1 109 ? 16.157 -4.336 -22.014 1.00 94.19 109 VAL A N 1
ATOM 803 C CA . VAL A 1 109 ? 14.797 -4.869 -21.790 1.00 94.19 109 VAL A CA 1
ATOM 804 C C . VAL A 1 109 ? 14.840 -6.334 -21.349 1.00 94.19 109 VAL A C 1
ATOM 806 O O . VAL A 1 109 ? 14.188 -6.692 -20.372 1.00 94.19 109 VAL A O 1
ATOM 809 N N . VAL A 1 110 ? 15.633 -7.175 -22.021 1.00 94.50 110 VAL A N 1
ATOM 810 C CA . VAL A 1 110 ?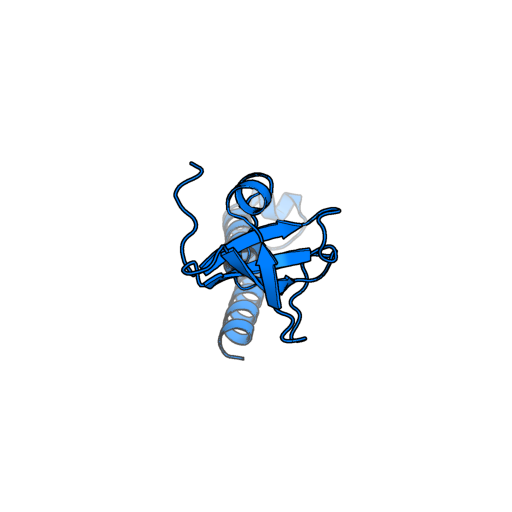 15.771 -8.599 -21.662 1.00 94.50 110 VAL A CA 1
ATOM 811 C C . VAL A 1 110 ? 16.303 -8.763 -20.238 1.00 94.50 110 VAL A C 1
ATOM 813 O O . VAL A 1 110 ? 15.774 -9.573 -19.480 1.00 94.50 110 VAL A O 1
ATOM 816 N N . VAL A 1 111 ? 17.311 -7.976 -19.854 1.00 95.19 111 VAL A N 1
ATOM 817 C CA . VAL A 1 111 ? 17.871 -8.003 -18.495 1.00 95.19 111 VAL A CA 1
ATOM 818 C C . VAL A 1 111 ? 16.830 -7.577 -17.459 1.00 95.19 111 VAL A C 1
ATOM 820 O O . VAL A 1 111 ? 16.681 -8.259 -16.449 1.00 95.19 111 VAL A O 1
ATOM 823 N N . LEU A 1 112 ? 16.074 -6.504 -17.710 1.00 93.06 112 LEU A N 1
ATOM 824 C CA . LEU A 1 112 ? 15.021 -6.038 -16.798 1.00 93.06 112 LEU A CA 1
ATOM 825 C C . LEU A 1 112 ? 13.933 -7.099 -16.587 1.00 93.06 112 LEU A C 1
ATOM 827 O O . LEU A 1 112 ? 13.521 -7.332 -15.454 1.00 93.06 112 LEU A O 1
ATOM 831 N N . VAL A 1 113 ? 13.510 -7.780 -17.655 1.00 91.88 113 VAL A N 1
ATOM 832 C CA . VAL A 1 113 ? 12.532 -8.877 -17.569 1.00 91.88 113 VAL A CA 1
ATOM 833 C C . VAL A 1 113 ? 13.105 -10.077 -16.811 1.00 91.88 113 VAL A C 1
ATOM 835 O O . VAL A 1 113 ? 12.402 -10.684 -16.008 1.00 91.88 113 VAL A O 1
ATOM 838 N N . ALA A 1 114 ? 14.379 -10.416 -17.028 1.00 92.25 114 ALA A N 1
ATOM 839 C CA . ALA A 1 114 ? 15.035 -11.502 -16.303 1.00 92.25 114 ALA A CA 1
ATOM 840 C C . ALA A 1 114 ? 15.146 -11.213 -14.796 1.00 92.25 114 ALA A C 1
ATOM 842 O O . ALA A 1 114 ? 14.940 -12.121 -13.993 1.00 92.25 114 ALA A O 1
ATOM 843 N N . ILE A 1 115 ? 15.428 -9.961 -14.415 1.00 92.31 115 ILE A N 1
ATOM 844 C CA . ILE A 1 115 ? 15.445 -9.518 -13.013 1.00 92.31 115 ILE A CA 1
ATOM 845 C C . ILE A 1 115 ? 14.041 -9.613 -12.404 1.00 92.31 115 ILE A C 1
ATOM 847 O O . ILE A 1 115 ? 13.894 -10.234 -11.357 1.00 92.31 115 ILE A O 1
ATOM 851 N N . ASP A 1 116 ? 13.011 -9.078 -13.073 1.00 88.75 116 ASP A N 1
ATOM 852 C CA . ASP A 1 116 ? 11.620 -9.148 -12.590 1.00 88.75 116 ASP A CA 1
ATOM 853 C C . ASP A 1 116 ? 11.158 -10.601 -12.387 1.00 88.75 116 ASP A C 1
ATOM 855 O O . ASP A 1 116 ? 10.559 -10.933 -11.366 1.00 88.75 116 ASP A O 1
ATOM 859 N N . LEU A 1 117 ? 11.500 -11.500 -13.317 1.00 89.31 117 LEU A N 1
ATOM 860 C CA . LEU A 1 117 ? 11.235 -12.932 -13.168 1.00 89.31 117 LEU A CA 1
ATOM 861 C C . LEU A 1 117 ? 11.974 -13.520 -11.960 1.00 89.31 117 LEU A C 1
ATOM 863 O O . LEU A 1 117 ? 11.362 -14.232 -11.170 1.00 89.31 117 LEU A O 1
ATOM 867 N N . ALA A 1 118 ? 13.266 -13.230 -11.802 1.00 89.94 118 ALA A N 1
ATOM 868 C CA . ALA A 1 118 ? 14.055 -13.750 -10.688 1.00 89.94 118 ALA A CA 1
ATOM 869 C C . ALA A 1 118 ? 13.516 -13.286 -9.324 1.00 89.94 118 ALA A C 1
ATOM 871 O O . ALA A 1 118 ? 13.436 -14.099 -8.404 1.00 89.94 118 ALA A O 1
ATOM 872 N N . ASP A 1 119 ? 13.105 -12.021 -9.210 1.00 85.69 119 ASP A N 1
ATOM 873 C CA . ASP A 1 119 ? 12.537 -11.464 -7.980 1.00 85.69 119 ASP A CA 1
ATOM 874 C C . ASP A 1 119 ? 11.160 -12.061 -7.651 1.00 85.69 119 ASP A C 1
ATOM 876 O O . ASP A 1 119 ? 10.854 -12.274 -6.481 1.00 85.69 119 ASP A O 1
ATOM 880 N N . ARG A 1 120 ? 10.341 -12.405 -8.656 1.00 82.00 120 ARG A N 1
ATOM 881 C CA . ARG A 1 120 ? 9.029 -13.050 -8.438 1.00 82.00 120 ARG A CA 1
ATOM 882 C C . ARG A 1 120 ? 9.108 -14.495 -7.943 1.00 82.00 120 ARG A C 1
ATOM 884 O O . ARG A 1 120 ? 8.134 -14.979 -7.371 1.00 82.00 120 ARG A O 1
ATOM 891 N N . PHE A 1 121 ? 10.204 -15.203 -8.215 1.00 81.69 121 PHE A N 1
ATOM 892 C CA . PHE A 1 121 ? 10.378 -16.619 -7.854 1.00 81.69 121 PHE A CA 1
ATOM 893 C C . PHE A 1 121 ? 11.241 -16.836 -6.603 1.00 81.69 121 PHE A C 1
ATOM 895 O O . PHE A 1 121 ? 11.608 -17.978 -6.309 1.00 81.69 121 PHE A O 1
ATOM 902 N N . ARG A 1 122 ? 11.578 -15.766 -5.883 1.00 71.81 122 ARG A N 1
ATOM 903 C CA . ARG A 1 122 ? 12.382 -15.801 -4.660 1.00 71.81 122 ARG A CA 1
ATOM 904 C C . ARG A 1 122 ? 11.516 -15.666 -3.415 1.00 71.81 122 ARG A C 1
ATOM 906 O O . ARG A 1 122 ? 11.882 -16.318 -2.412 1.00 71.81 122 ARG A O 1
#

Secondary structure (DSSP, 8-state):
--PSP-TT-EEEESSSSS-SEEEEEEE-SSSEEEEE-B-TTS-B-----EEEE-HHHHHTSPB---TTSPPHHHHHHHHHHHHHHHHHHT-HHHHHHTT--HHHHHHHHHHHHHHHHHHHT-

Foldseek 3Di:
DPDQDDFQWKFFDDPDVDAGEIWTFDDPDPATKTFGQTHNVLAGDDPRDIDGDHSVSVSPTHTDDDSPDDDPCNVCVLVVVLVVLLVLLVDPVSCVVVVHHSVVSPVVSVVSVVVSVVVVVD

pLDDT: mean 88.63, std 8.56, range [37.75, 96.0]

Sequence (122 aa):
MTGDPAPYDHVWATDAAIPDGTYRVVGVEDGVTLLRVGDASGKRVHDGRVFTLSRAEYAALPEADNPDEESALRRWGLVALAAAVFLVSLSPDAADALGVSQSALRNVVVVLVAIDLADRFR